Protein AF-A0A1E3BFM2-F1 (afdb_monomer)

Foldseek 3Di:
DDPDLQVVQQVVQVVVLVVVCVVPVVVVVVLVVLVVVLVVVVVVVVVVPPDDDDPDPDPSPNPPPVVVSRADEAEEEDADPVVVVVVQVVLVSSQWHWDDKADCVVVVAQWIWTWTHHDDDDHHYIYIYIYGDDD

Structure (mmCIF, N/CA/C/O backbone):
data_AF-A0A1E3BFM2-F1
#
_entry.id   AF-A0A1E3BFM2-F1
#
loop_
_atom_site.group_PDB
_atom_site.id
_atom_site.type_symbol
_atom_site.label_atom_id
_atom_site.label_alt_id
_atom_site.label_comp_id
_atom_site.label_asym_id
_atom_site.label_entity_id
_atom_site.label_seq_id
_atom_site.pdbx_PDB_ins_code
_atom_site.Cartn_x
_atom_site.Cartn_y
_atom_site.Cartn_z
_atom_site.occupancy
_atom_site.B_iso_or_equiv
_atom_site.auth_seq_id
_atom_site.auth_comp_id
_atom_site.auth_asym_id
_atom_site.auth_atom_id
_atom_site.pdbx_PDB_model_num
ATOM 1 N N . MET A 1 1 ? -12.643 11.890 -20.079 1.00 45.97 1 MET A N 1
ATOM 2 C CA . MET A 1 1 ? -11.552 11.208 -19.344 1.00 45.97 1 MET A CA 1
ATOM 3 C C . 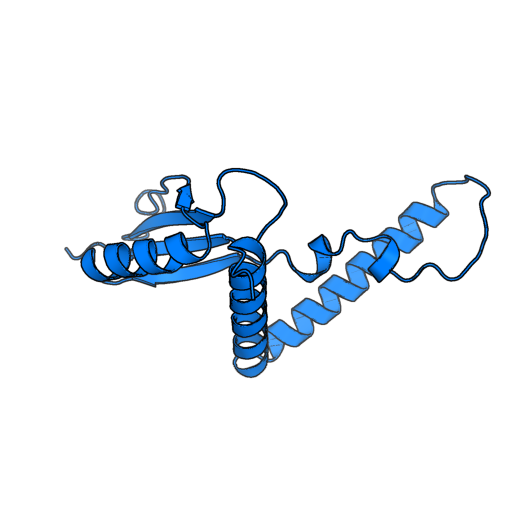MET A 1 1 ? -12.134 9.988 -18.653 1.00 45.97 1 MET A C 1
ATOM 5 O O . MET A 1 1 ? -12.947 10.155 -17.757 1.00 45.97 1 MET A O 1
ATOM 9 N N . SER A 1 2 ? -11.787 8.778 -19.093 1.00 56.34 2 SER A N 1
ATOM 10 C CA . SER A 1 2 ? -12.213 7.559 -18.394 1.00 56.34 2 SER A CA 1
ATOM 11 C C . SER A 1 2 ? -11.375 7.400 -17.122 1.00 56.34 2 SER A C 1
ATOM 13 O O . SER A 1 2 ? -10.154 7.254 -17.200 1.00 56.34 2 SER A O 1
ATOM 15 N N . PHE A 1 3 ? -12.007 7.492 -15.951 1.00 69.00 3 PHE A N 1
ATOM 16 C CA . PHE A 1 3 ? -11.367 7.210 -14.665 1.00 69.00 3 PHE A CA 1
ATOM 17 C C . PHE A 1 3 ? -11.222 5.692 -14.503 1.00 69.00 3 PHE A C 1
ATOM 19 O O . PHE A 1 3 ? -12.045 5.037 -13.870 1.00 69.00 3 PHE A O 1
ATOM 26 N N . ASN A 1 4 ? -10.175 5.120 -15.100 1.00 88.38 4 ASN A N 1
ATOM 27 C CA . ASN A 1 4 ? -9.819 3.727 -14.852 1.00 88.38 4 ASN 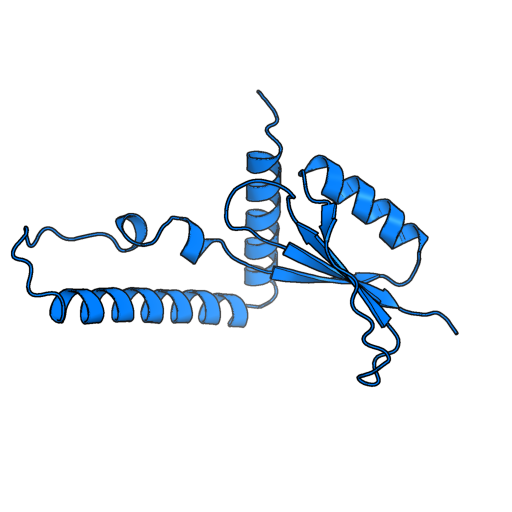A CA 1
ATOM 28 C C . ASN A 1 4 ? -9.231 3.589 -13.435 1.00 88.38 4 ASN A C 1
ATOM 30 O O . ASN A 1 4 ? -8.311 4.328 -13.065 1.00 88.38 4 ASN A O 1
ATOM 34 N N . GLN A 1 5 ? -9.737 2.621 -12.664 1.00 89.56 5 GLN A N 1
ATOM 35 C CA . GLN A 1 5 ? -9.268 2.316 -11.311 1.00 89.56 5 GLN A CA 1
ATOM 36 C C . GLN A 1 5 ? -7.761 2.055 -11.285 1.00 89.56 5 GLN A C 1
ATOM 38 O O . GLN A 1 5 ? -7.078 2.556 -10.397 1.00 89.56 5 GLN A O 1
ATOM 43 N N . ASP A 1 6 ? -7.218 1.363 -12.290 1.00 84.31 6 ASP A N 1
ATOM 44 C CA . ASP A 1 6 ? -5.783 1.065 -12.372 1.00 84.31 6 ASP A CA 1
ATOM 45 C C . ASP A 1 6 ? -4.927 2.326 -12.489 1.00 84.31 6 ASP A C 1
ATOM 47 O O . ASP A 1 6 ? -3.912 2.461 -11.805 1.00 84.31 6 ASP A O 1
ATOM 51 N N . THR A 1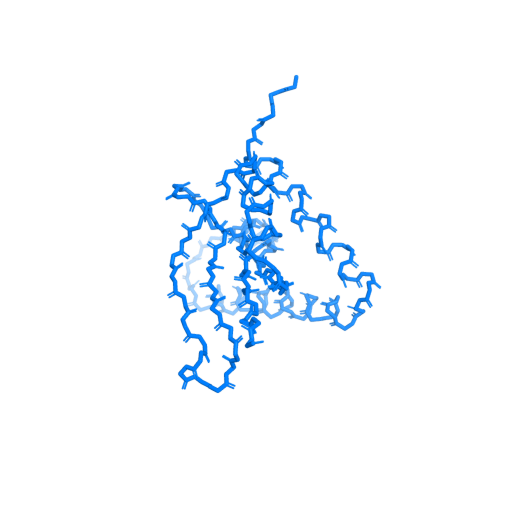 7 ? -5.353 3.276 -13.323 1.00 85.00 7 THR A N 1
ATOM 52 C CA . THR A 1 7 ? -4.649 4.547 -13.516 1.00 85.00 7 THR A CA 1
ATOM 53 C C . THR A 1 7 ? -4.724 5.413 -12.264 1.00 85.00 7 THR A C 1
ATOM 55 O O . THR A 1 7 ? -3.721 6.009 -11.872 1.00 85.00 7 THR A O 1
ATOM 58 N N . LEU A 1 8 ? -5.893 5.475 -11.616 1.00 88.88 8 LEU A N 1
ATOM 59 C CA . LEU A 1 8 ? -6.066 6.230 -10.374 1.00 88.88 8 LEU A CA 1
ATOM 60 C C . LEU A 1 8 ? -5.163 5.679 -9.271 1.00 88.88 8 LEU A C 1
ATOM 62 O O . LEU A 1 8 ? -4.429 6.427 -8.627 1.00 88.88 8 LEU A O 1
ATOM 66 N N . ARG A 1 9 ? -5.174 4.358 -9.113 1.00 87.56 9 ARG A N 1
ATOM 67 C CA . ARG A 1 9 ? -4.320 3.653 -8.174 1.00 87.56 9 ARG A CA 1
ATOM 68 C C . ARG A 1 9 ? -2.852 3.977 -8.452 1.00 87.56 9 ARG A C 1
ATOM 70 O O . ARG A 1 9 ? -2.137 4.365 -7.529 1.00 87.56 9 ARG A O 1
ATOM 77 N N . ALA A 1 10 ? -2.403 3.850 -9.710 1.00 83.06 10 ALA A N 1
ATOM 78 C CA . ALA A 1 10 ? -1.006 4.075 -10.107 1.00 83.06 10 ALA A CA 1
ATOM 79 C C . ALA A 1 10 ? -0.536 5.483 -9.729 1.00 83.06 10 ALA A C 1
ATOM 81 O O . ALA A 1 10 ? 0.532 5.645 -9.142 1.00 83.06 10 ALA A O 1
ATOM 82 N N . ARG A 1 11 ? -1.377 6.490 -9.989 1.00 86.38 11 ARG A N 1
ATOM 83 C CA . ARG A 1 11 ? -1.120 7.884 -9.607 1.00 86.38 11 ARG A CA 1
ATOM 84 C C . ARG A 1 11 ? -1.041 8.071 -8.097 1.00 86.38 11 ARG A C 1
ATOM 86 O O . ARG A 1 11 ? -0.102 8.701 -7.625 1.00 86.38 11 ARG A O 1
ATOM 93 N N . PHE A 1 12 ? -1.987 7.506 -7.347 1.00 87.44 12 PHE A N 1
ATOM 94 C CA . PHE A 1 12 ? -1.992 7.574 -5.883 1.00 87.44 12 PHE A CA 1
ATOM 95 C C . PHE A 1 12 ? -0.695 7.017 -5.289 1.00 87.44 12 PHE A C 1
ATOM 97 O O . PHE A 1 12 ? -0.065 7.619 -4.426 1.00 87.44 12 PHE A O 1
ATOM 104 N N . CYS A 1 13 ? -0.256 5.884 -5.812 1.00 84.38 13 CYS A N 1
ATOM 105 C CA . CYS A 1 13 ? 0.958 5.225 -5.378 1.00 84.38 13 CYS A CA 1
ATOM 106 C C . CYS A 1 13 ? 2.247 5.961 -5.732 1.00 84.38 13 CYS A C 1
ATOM 108 O O . CYS A 1 13 ? 3.172 6.011 -4.923 1.00 84.38 13 CYS A O 1
ATOM 110 N N . HIS A 1 14 ? 2.303 6.533 -6.933 1.00 83.56 14 HIS A N 1
ATOM 111 C CA . HIS A 1 14 ? 3.399 7.401 -7.330 1.00 83.56 14 HIS A CA 1
ATOM 112 C C . HIS A 1 14 ? 3.489 8.608 -6.389 1.00 83.56 14 HIS A C 1
ATOM 114 O O . HIS A 1 14 ? 4.552 8.875 -5.838 1.00 83.56 14 HIS A O 1
ATOM 120 N N . ALA A 1 15 ? 2.362 9.281 -6.135 1.00 88.56 15 ALA A N 1
ATOM 121 C CA . ALA A 1 15 ? 2.303 10.427 -5.232 1.00 88.56 15 ALA A CA 1
ATOM 122 C C . ALA A 1 15 ? 2.756 10.071 -3.806 1.00 88.56 15 ALA A C 1
ATOM 124 O O . ALA A 1 15 ? 3.566 10.793 -3.232 1.00 88.56 15 ALA A O 1
ATOM 125 N N . LEU A 1 16 ? 2.309 8.930 -3.264 1.00 87.81 16 LEU A N 1
ATOM 126 C CA . LEU A 1 16 ? 2.769 8.447 -1.959 1.00 87.81 16 LEU A CA 1
ATOM 127 C C . LEU A 1 16 ? 4.277 8.199 -1.922 1.00 87.81 16 LEU A C 1
ATOM 129 O O . LEU A 1 16 ? 4.923 8.530 -0.933 1.00 87.81 16 LEU A O 1
ATOM 133 N N . SER A 1 17 ? 4.846 7.612 -2.977 1.00 84.19 17 SER A N 1
ATOM 134 C CA . SER A 1 17 ? 6.287 7.372 -3.007 1.00 84.19 17 SER A CA 1
ATOM 135 C C . SER A 1 17 ? 7.092 8.662 -3.092 1.00 84.19 17 SER A C 1
ATOM 137 O O . SER A 1 17 ? 8.138 8.741 -2.457 1.00 84.19 17 SER A O 1
ATOM 139 N N . GLU A 1 18 ? 6.654 9.636 -3.886 1.00 86.81 18 GLU A N 1
ATOM 140 C CA . GLU A 1 18 ? 7.353 10.921 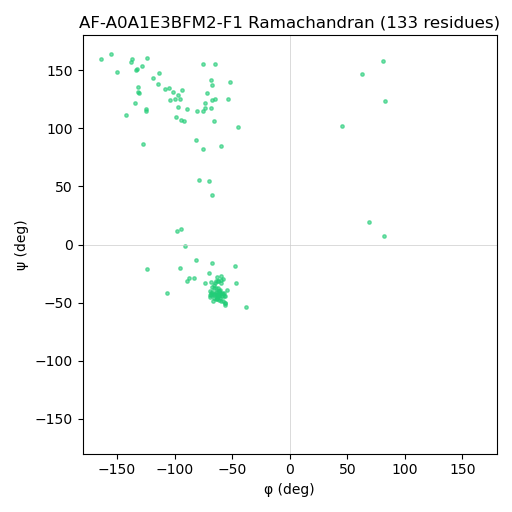-4.007 1.00 86.81 18 GLU A CA 1
ATOM 141 C C . GLU A 1 18 ? 7.295 11.705 -2.696 1.00 86.81 18 GLU A C 1
ATOM 143 O O . GLU A 1 18 ? 8.312 12.219 -2.227 1.00 86.81 18 GLU A O 1
ATOM 148 N N . MET A 1 19 ? 6.125 11.711 -2.051 1.00 91.50 19 MET A N 1
ATOM 149 C CA . MET A 1 19 ? 5.955 12.259 -0.708 1.00 91.50 19 MET A CA 1
ATOM 150 C C . MET A 1 19 ? 6.915 11.578 0.277 1.00 91.50 19 MET A C 1
ATOM 152 O O . MET A 1 19 ? 7.716 12.248 0.921 1.00 91.50 19 MET A O 1
ATOM 156 N N . TYR A 1 20 ? 6.925 10.242 0.319 1.00 88.50 20 TYR A N 1
ATOM 157 C CA . TYR A 1 20 ? 7.772 9.493 1.248 1.00 88.50 20 TYR A CA 1
ATOM 158 C C . TYR A 1 20 ? 9.273 9.655 0.967 1.00 88.50 20 TYR A C 1
ATOM 160 O O . TYR A 1 20 ? 10.072 9.715 1.896 1.00 88.50 20 TYR A O 1
ATOM 168 N N . LYS A 1 21 ? 9.677 9.781 -0.304 1.00 86.31 21 LYS A N 1
ATOM 169 C CA . LYS A 1 21 ? 11.063 10.092 -0.693 1.00 86.31 21 LYS A CA 1
ATOM 170 C C . LYS A 1 21 ? 11.495 11.473 -0.214 1.00 86.31 21 LYS A C 1
ATOM 172 O O . LYS A 1 21 ? 12.641 11.632 0.200 1.00 86.31 21 LYS A O 1
ATOM 177 N N . THR A 1 22 ? 10.583 12.440 -0.255 1.00 90.69 22 THR A N 1
ATOM 178 C CA . THR A 1 22 ? 10.825 13.798 0.241 1.00 90.69 22 THR A CA 1
ATOM 179 C C . THR A 1 22 ? 10.949 13.814 1.765 1.00 90.69 22 THR A C 1
ATOM 181 O O . THR A 1 22 ? 11.858 14.440 2.301 1.00 90.69 22 THR A O 1
ATOM 184 N N . GLU A 1 23 ? 10.077 13.087 2.467 1.00 94.12 23 GLU A N 1
ATOM 185 C CA . GLU A 1 23 ? 10.075 13.017 3.934 1.00 94.12 23 GLU A CA 1
ATOM 186 C C . GLU A 1 23 ? 11.232 12.178 4.497 1.00 94.12 23 GLU A C 1
ATOM 188 O O . GLU A 1 23 ? 11.761 12.480 5.566 1.00 94.12 23 GLU A O 1
ATOM 193 N N . VAL A 1 24 ? 11.648 11.127 3.783 1.00 93.81 24 VAL A N 1
ATOM 194 C CA . VAL A 1 24 ? 12.673 10.174 4.225 1.00 93.81 24 VAL A CA 1
ATOM 195 C C . VAL A 1 24 ? 13.759 10.036 3.148 1.00 93.81 24 VAL A C 1
ATOM 197 O O . VAL A 1 24 ? 13.726 9.106 2.340 1.00 93.81 24 VAL A O 1
ATOM 200 N N . PRO A 1 25 ? 14.796 10.896 3.137 1.00 90.50 25 PRO A N 1
ATOM 201 C CA . PRO A 1 25 ? 15.826 10.881 2.090 1.00 90.50 25 PRO A CA 1
ATOM 202 C C . PRO A 1 25 ? 16.574 9.544 1.945 1.00 90.50 25 PRO A C 1
ATOM 204 O O . PRO A 1 25 ? 16.994 9.171 0.849 1.00 90.50 25 PRO A O 1
ATOM 207 N N . LEU A 1 26 ? 16.715 8.785 3.040 1.00 92.00 26 LEU A N 1
ATOM 208 C CA . LEU A 1 26 ? 17.316 7.445 3.018 1.00 92.00 26 LEU A CA 1
ATOM 209 C C . LEU A 1 26 ? 16.507 6.445 2.188 1.00 92.00 26 LEU A C 1
ATOM 211 O O . LEU A 1 26 ? 17.093 5.562 1.567 1.00 92.00 26 LEU A O 1
ATOM 215 N N . TYR A 1 27 ? 15.184 6.597 2.126 1.00 86.94 27 TYR A N 1
ATOM 216 C CA . TYR A 1 27 ? 14.357 5.786 1.241 1.00 86.94 27 TYR A CA 1
ATOM 217 C C . TYR A 1 27 ? 14.672 6.079 -0.231 1.00 86.94 27 TYR A C 1
ATOM 219 O O . TYR A 1 27 ? 14.747 5.150 -1.027 1.00 86.94 27 TYR A O 1
ATOM 227 N N . GLY A 1 28 ? 14.943 7.341 -0.586 1.00 85.19 28 GLY A N 1
ATOM 228 C CA . GLY A 1 28 ? 15.419 7.699 -1.924 1.00 85.19 28 GLY A CA 1
ATOM 229 C C . GLY A 1 28 ? 16.697 6.949 -2.297 1.00 85.19 28 GLY A C 1
ATOM 230 O O . GLY A 1 28 ? 16.721 6.263 -3.313 1.00 85.19 28 GLY A O 1
ATOM 231 N N . LYS A 1 29 ? 17.703 6.983 -1.413 1.00 88.62 29 LYS A N 1
ATOM 232 C CA . LYS A 1 29 ? 18.964 6.247 -1.610 1.00 88.62 29 LYS A CA 1
ATOM 233 C C . LYS A 1 29 ? 18.761 4.735 -1.716 1.00 88.62 29 LYS A C 1
ATOM 235 O O . LYS A 1 29 ? 19.426 4.085 -2.513 1.00 88.62 29 LYS A O 1
ATOM 240 N N . LEU A 1 30 ? 17.849 4.170 -0.921 1.00 87.94 30 LEU A N 1
ATOM 241 C CA . LEU A 1 30 ? 17.508 2.749 -0.992 1.00 87.94 30 LEU A CA 1
ATOM 242 C C . LEU A 1 30 ? 16.909 2.388 -2.356 1.00 87.94 30 LEU A C 1
ATOM 244 O O . LEU A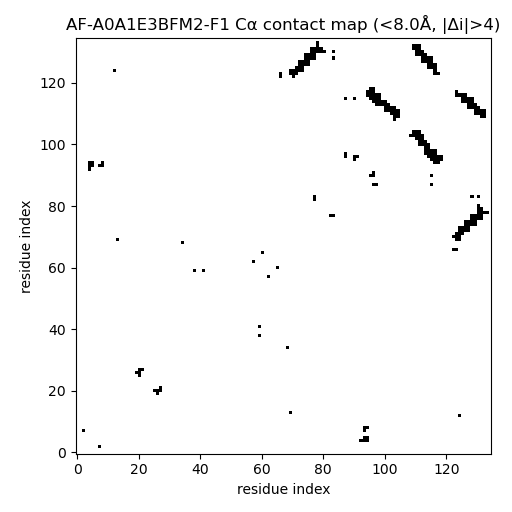 1 30 ? 17.275 1.366 -2.926 1.00 87.94 30 LEU A O 1
ATOM 248 N N . VAL A 1 31 ? 16.003 3.218 -2.880 1.00 83.38 31 VAL A N 1
ATOM 249 C CA . VAL A 1 31 ? 15.409 3.011 -4.209 1.00 83.38 31 VAL A CA 1
ATOM 250 C C . VAL A 1 31 ? 16.486 3.039 -5.294 1.00 83.38 31 VAL A C 1
ATOM 252 O O . VAL A 1 31 ? 16.476 2.174 -6.168 1.00 83.38 31 VAL A O 1
ATOM 255 N N . ASP A 1 32 ? 17.427 3.979 -5.212 1.00 85.69 32 ASP A N 1
ATOM 256 C CA . ASP A 1 32 ? 18.530 4.089 -6.170 1.00 85.69 32 ASP A CA 1
ATOM 257 C C . ASP A 1 32 ? 19.459 2.858 -6.097 1.00 85.69 32 ASP A C 1
ATOM 259 O O . ASP A 1 32 ? 19.793 2.268 -7.123 1.00 85.69 32 ASP A O 1
ATOM 263 N N . LEU A 1 33 ? 19.784 2.382 -4.889 1.00 88.94 33 LEU A N 1
ATOM 264 C CA . LEU A 1 33 ? 20.600 1.178 -4.688 1.00 88.94 33 LEU A CA 1
ATOM 265 C C . LEU A 1 33 ? 19.928 -0.090 -5.240 1.00 88.94 33 LEU A C 1
ATOM 267 O O . LEU A 1 33 ? 20.583 -0.917 -5.874 1.00 88.94 33 LEU A O 1
ATOM 271 N N . VAL A 1 34 ? 18.623 -0.262 -5.005 1.00 85.50 34 VAL A N 1
ATOM 272 C CA . VAL A 1 34 ? 17.862 -1.402 -5.547 1.00 85.50 34 VAL A CA 1
ATOM 273 C C . VAL A 1 34 ? 17.882 -1.374 -7.075 1.00 85.50 34 VAL A C 1
ATOM 275 O O . VAL A 1 34 ? 18.069 -2.413 -7.703 1.00 85.50 34 VAL A O 1
ATOM 278 N N . TYR A 1 35 ? 17.764 -0.188 -7.675 1.00 82.00 35 TYR A N 1
ATOM 279 C CA . TYR A 1 35 ? 17.853 -0.027 -9.123 1.00 82.00 35 TYR A CA 1
ATOM 280 C C . TYR A 1 35 ? 19.225 -0.444 -9.676 1.00 82.00 35 TYR A C 1
ATOM 282 O O . TYR A 1 35 ? 19.300 -1.170 -10.669 1.00 82.00 35 TYR A O 1
ATOM 290 N N . GLU A 1 36 ? 20.315 -0.037 -9.025 1.00 85.25 36 GLU A N 1
ATOM 291 C CA . GLU A 1 36 ? 21.671 -0.441 -9.413 1.00 85.25 36 GLU A CA 1
ATOM 292 C C . GLU A 1 36 ? 21.886 -1.958 -9.292 1.00 85.25 36 GLU A C 1
ATOM 294 O O . GLU A 1 36 ? 22.482 -2.582 -10.180 1.00 85.25 36 GLU A O 1
ATOM 299 N N . ALA A 1 37 ? 21.367 -2.568 -8.223 1.00 86.44 37 ALA A N 1
ATOM 300 C CA . ALA A 1 37 ? 21.431 -4.009 -8.009 1.00 86.44 37 ALA A CA 1
ATOM 301 C C . ALA A 1 37 ? 20.658 -4.781 -9.092 1.00 86.44 37 ALA A C 1
ATOM 303 O O . ALA A 1 37 ? 21.208 -5.712 -9.688 1.00 86.44 37 ALA A O 1
ATOM 304 N N . ASP A 1 38 ? 19.433 -4.354 -9.411 1.00 80.81 38 ASP A N 1
ATOM 305 C CA . ASP A 1 38 ? 18.608 -4.943 -10.473 1.00 80.81 38 ASP A CA 1
ATOM 306 C C . ASP A 1 38 ? 19.303 -4.835 -11.842 1.00 80.81 38 ASP A C 1
ATOM 308 O O . ASP A 1 38 ? 19.399 -5.816 -12.588 1.00 80.81 38 ASP A O 1
ATOM 312 N N . ALA A 1 39 ? 19.856 -3.661 -12.165 1.00 81.81 39 ALA A N 1
ATOM 313 C CA . ALA A 1 39 ? 20.584 -3.438 -13.413 1.00 81.81 39 ALA A CA 1
ATOM 314 C C . ALA A 1 39 ? 21.831 -4.332 -13.524 1.00 81.81 39 ALA A C 1
ATOM 316 O O . ALA A 1 39 ? 22.147 -4.837 -14.606 1.00 81.81 39 ALA A O 1
ATOM 317 N N . THR A 1 40 ? 22.533 -4.552 -12.413 1.00 84.50 40 THR A N 1
ATOM 318 C CA . THR A 1 40 ? 23.709 -5.429 -12.357 1.00 84.50 40 THR A CA 1
ATOM 319 C C . THR A 1 40 ? 23.315 -6.894 -12.530 1.00 84.50 40 THR A C 1
ATOM 321 O O . THR A 1 40 ? 23.914 -7.594 -13.347 1.00 84.50 40 THR A O 1
ATOM 324 N N . ALA A 1 41 ? 22.264 -7.346 -11.841 1.00 82.69 41 ALA A N 1
ATOM 325 C CA . ALA A 1 41 ? 21.764 -8.714 -11.947 1.00 82.69 41 ALA A CA 1
ATOM 326 C C . ALA A 1 41 ? 21.374 -9.076 -13.391 1.00 82.69 41 ALA A C 1
ATOM 328 O O . ALA A 1 41 ? 21.754 -10.137 -13.888 1.00 82.69 41 ALA A O 1
ATOM 329 N N . LEU A 1 42 ? 20.704 -8.167 -14.109 1.00 79.62 42 LEU A N 1
ATOM 330 C CA . LEU A 1 42 ? 20.345 -8.370 -15.519 1.00 79.62 42 LEU A CA 1
ATOM 331 C C . LEU A 1 42 ? 21.563 -8.474 -16.435 1.00 79.62 42 LEU A C 1
ATOM 333 O O . LEU A 1 42 ? 21.566 -9.292 -17.357 1.00 79.62 42 LEU A O 1
ATOM 337 N N . LYS A 1 43 ? 22.590 -7.646 -16.208 1.00 80.44 43 LYS A N 1
ATOM 338 C CA . LYS A 1 43 ? 23.840 -7.697 -16.980 1.00 80.44 43 LYS A CA 1
ATOM 339 C C . LYS A 1 43 ? 24.541 -9.041 -16.778 1.00 80.44 43 LYS A C 1
ATOM 341 O O . LYS A 1 43 ? 24.916 -9.677 -17.760 1.00 80.44 43 LYS A O 1
ATOM 346 N N . THR A 1 44 ? 24.649 -9.507 -15.533 1.00 80.31 44 THR A N 1
ATOM 347 C CA . THR A 1 44 ? 25.279 -10.795 -15.203 1.00 80.31 44 THR A CA 1
ATOM 348 C C . THR A 1 44 ? 24.493 -11.983 -15.757 1.00 80.31 44 THR A C 1
ATOM 350 O O . THR A 1 44 ? 25.085 -12.887 -16.345 1.00 80.31 44 THR A O 1
ATOM 353 N N . GLN A 1 45 ? 23.161 -11.975 -15.643 1.00 75.50 45 GLN A N 1
ATOM 354 C CA . GLN A 1 45 ? 22.314 -13.032 -16.203 1.00 75.50 45 GLN A CA 1
ATOM 355 C C . GLN A 1 45 ? 22.477 -13.135 -17.727 1.00 75.50 45 GLN A C 1
ATOM 357 O O 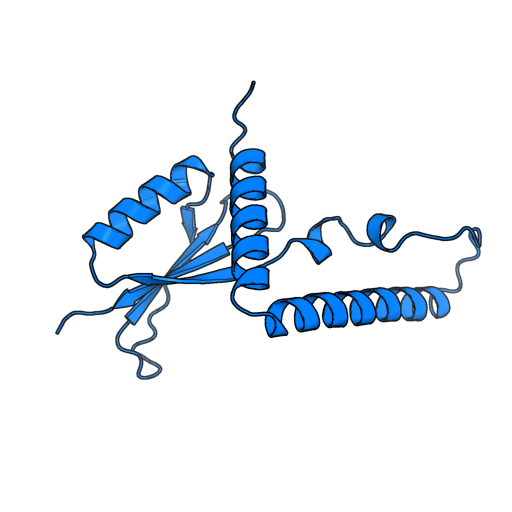. GLN A 1 45 ? 22.617 -14.235 -18.258 1.00 75.50 45 GLN A O 1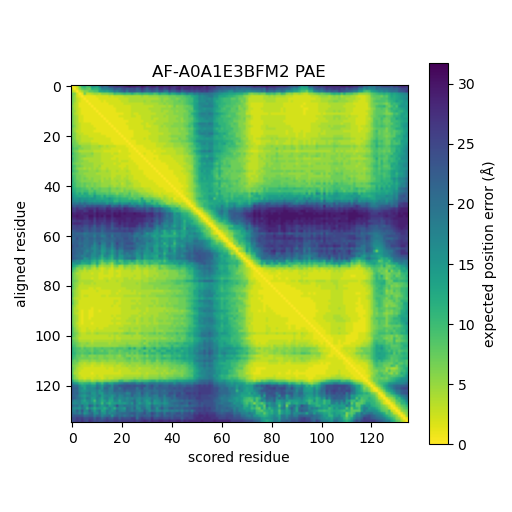
ATOM 362 N N . LYS A 1 46 ? 22.531 -12.000 -18.435 1.00 68.56 46 LYS A N 1
ATOM 363 C CA . LYS A 1 46 ? 22.753 -11.975 -19.890 1.00 68.56 46 LYS A CA 1
ATOM 364 C C . LYS A 1 46 ? 24.148 -12.446 -20.293 1.00 68.56 46 LYS A C 1
ATOM 366 O O . LYS A 1 46 ? 24.268 -13.132 -21.297 1.00 68.56 46 LYS A O 1
ATOM 371 N N . ALA A 1 47 ? 25.183 -12.137 -19.511 1.00 67.94 47 ALA A N 1
ATOM 372 C CA . ALA A 1 47 ? 26.531 -12.654 -19.757 1.00 67.94 47 ALA A CA 1
ATOM 373 C C . ALA A 1 47 ? 26.610 -14.190 -19.627 1.00 67.94 47 ALA A C 1
ATOM 375 O O . ALA A 1 47 ? 27.432 -14.825 -20.287 1.00 67.94 47 ALA A O 1
ATOM 376 N N . HIS A 1 48 ? 25.740 -14.793 -18.808 1.00 61.09 48 HIS A N 1
ATOM 377 C CA . HIS A 1 48 ? 25.622 -16.246 -18.660 1.00 61.09 48 HIS A CA 1
ATOM 378 C C . HIS A 1 48 ? 24.751 -16.914 -19.739 1.00 61.09 48 HIS A C 1
ATOM 380 O O . HIS A 1 48 ? 25.001 -18.068 -20.093 1.00 61.09 48 HIS A O 1
ATOM 386 N N . CYS A 1 49 ? 23.759 -16.212 -20.293 1.00 59.19 49 CYS A N 1
ATOM 387 C CA . CYS A 1 49 ? 22.950 -16.685 -21.416 1.00 59.19 49 CYS A CA 1
ATOM 388 C C . CYS A 1 49 ? 23.694 -16.448 -22.745 1.00 59.19 49 CYS A C 1
ATOM 390 O O . CYS A 1 49 ? 23.547 -15.404 -23.373 1.00 59.19 49 CYS A O 1
ATOM 392 N N . LYS A 1 50 ? 24.495 -17.430 -23.182 1.00 49.66 50 LYS A N 1
ATOM 393 C CA . LYS A 1 50 ? 25.222 -17.469 -24.471 1.00 49.66 50 LYS A CA 1
ATOM 394 C C . LYS A 1 50 ? 24.312 -17.580 -25.719 1.00 49.66 50 LYS A C 1
ATOM 396 O O . LYS A 1 50 ? 24.646 -18.309 -26.647 1.00 49.66 50 LYS A O 1
ATOM 401 N N . ASP A 1 51 ? 23.202 -16.851 -25.783 1.00 48.91 51 ASP A N 1
ATOM 402 C CA . ASP A 1 51 ? 22.402 -16.767 -27.008 1.00 48.91 51 ASP A CA 1
ATOM 403 C C . ASP A 1 51 ? 22.730 -15.473 -27.761 1.00 48.91 51 ASP A C 1
ATOM 405 O O . ASP A 1 51 ? 22.451 -14.354 -27.331 1.00 48.91 51 ASP A O 1
ATOM 409 N N . ASN A 1 52 ? 23.403 -15.671 -28.894 1.00 50.03 52 ASN A N 1
ATOM 410 C CA . ASN A 1 52 ? 23.880 -14.673 -29.841 1.00 50.03 52 ASN A CA 1
ATOM 411 C C . ASN A 1 52 ? 22.732 -13.837 -30.434 1.00 50.03 52 ASN A C 1
ATOM 413 O O . ASN A 1 52 ? 22.267 -14.130 -31.536 1.00 50.03 52 ASN A O 1
ATOM 417 N N . TYR A 1 53 ? 22.293 -12.768 -29.766 1.00 44.22 53 TYR A N 1
ATOM 418 C CA . TYR A 1 53 ? 21.471 -11.759 -30.435 1.00 44.22 53 TYR A CA 1
ATOM 419 C C . TYR A 1 53 ? 21.788 -10.330 -29.982 1.00 44.22 53 TYR A C 1
ATOM 421 O O . TYR A 1 53 ? 21.522 -9.932 -28.854 1.00 44.22 53 TYR A O 1
ATOM 429 N N . ASN A 1 54 ? 22.358 -9.586 -30.932 1.00 46.03 54 ASN A N 1
ATOM 430 C CA . ASN A 1 54 ? 22.452 -8.134 -31.056 1.00 46.03 54 ASN A CA 1
ATOM 431 C C . ASN A 1 54 ? 22.854 -7.337 -29.797 1.00 46.03 54 ASN A C 1
ATOM 433 O O . ASN A 1 54 ? 22.036 -7.001 -28.942 1.00 46.03 54 ASN A O 1
ATOM 437 N N . HIS A 1 55 ? 24.126 -6.933 -29.762 1.00 44.53 55 HIS A N 1
ATOM 438 C CA . HIS A 1 55 ? 24.729 -6.006 -28.802 1.00 44.53 55 HIS A CA 1
ATOM 439 C C . HIS A 1 55 ? 24.229 -4.557 -29.019 1.00 44.53 55 HIS A C 1
ATOM 441 O O . HIS A 1 55 ? 25.011 -3.629 -29.213 1.00 44.53 55 HIS A O 1
ATOM 447 N N . ASN A 1 56 ? 22.914 -4.348 -29.013 1.00 46.38 56 ASN A N 1
ATOM 448 C CA . ASN A 1 56 ? 22.327 -3.016 -28.942 1.00 46.38 56 ASN A CA 1
ATOM 449 C C . ASN A 1 56 ? 22.050 -2.701 -27.478 1.00 46.38 56 ASN A C 1
ATOM 451 O O . ASN A 1 56 ? 21.528 -3.540 -26.758 1.00 46.38 56 ASN A O 1
ATOM 455 N N . HIS A 1 57 ? 22.437 -1.506 -27.040 1.00 46.66 57 HIS A N 1
ATOM 456 C CA . HIS A 1 57 ? 22.221 -0.965 -25.701 1.00 46.66 57 HIS A CA 1
ATOM 457 C C . HIS A 1 57 ? 20.780 -1.222 -25.230 1.00 46.66 57 HIS A C 1
ATOM 459 O O . HIS A 1 57 ? 19.848 -0.558 -25.677 1.00 46.66 57 HIS A O 1
ATOM 465 N N . ILE A 1 58 ? 20.584 -2.228 -24.375 1.00 49.56 58 ILE A N 1
ATOM 466 C CA . ILE A 1 58 ? 19.255 -2.576 -23.884 1.00 49.56 58 ILE A CA 1
ATOM 467 C C . ILE A 1 58 ? 19.037 -1.811 -22.582 1.00 49.56 58 ILE A C 1
ATOM 469 O O . ILE A 1 58 ? 19.632 -2.146 -21.556 1.00 49.56 58 ILE A O 1
ATOM 473 N N . ASP A 1 59 ? 18.206 -0.776 -22.657 1.00 50.69 59 ASP A N 1
ATOM 474 C CA . ASP A 1 59 ? 17.765 0.026 -21.520 1.00 50.69 59 ASP A CA 1
ATOM 475 C C . ASP A 1 59 ? 17.171 -0.898 -20.435 1.00 50.69 59 ASP A C 1
ATOM 477 O O . ASP A 1 59 ? 16.275 -1.692 -20.754 1.00 50.69 59 ASP A O 1
ATOM 481 N N . PRO A 1 60 ? 17.645 -0.860 -19.174 1.00 46.69 60 PRO A N 1
ATOM 482 C CA . PRO A 1 60 ? 17.023 -1.565 -18.054 1.00 46.69 60 PRO A CA 1
ATOM 483 C C . PRO A 1 60 ? 15.500 -1.374 -17.984 1.00 46.69 60 PRO A C 1
ATOM 485 O O . PRO A 1 60 ? 14.796 -2.332 -17.656 1.00 46.69 60 PRO A O 1
ATOM 488 N N . ASP A 1 61 ? 14.989 -0.203 -18.389 1.00 47.88 61 ASP A N 1
ATOM 489 C CA . ASP A 1 61 ? 13.553 0.110 -18.457 1.00 47.88 61 ASP A CA 1
ATOM 490 C C . ASP A 1 61 ? 12.786 -0.682 -19.534 1.00 47.88 61 ASP A C 1
ATOM 492 O O . ASP A 1 61 ? 11.557 -0.758 -19.491 1.00 47.88 61 ASP A O 1
ATOM 496 N N . SER A 1 62 ? 13.489 -1.298 -20.491 1.00 46.91 62 SER A N 1
ATOM 497 C CA . SER A 1 62 ? 12.898 -2.096 -21.576 1.00 46.91 62 SER A CA 1
ATOM 498 C C . SER A 1 62 ? 12.839 -3.603 -21.288 1.00 46.91 62 SER A C 1
ATOM 500 O O . SER A 1 62 ? 12.045 -4.311 -21.907 1.00 46.91 62 SER A O 1
ATOM 502 N N . ILE A 1 63 ? 13.656 -4.108 -20.350 1.00 46.47 63 ILE A N 1
ATOM 503 C CA . ILE A 1 63 ? 13.771 -5.549 -20.031 1.00 46.47 63 ILE A CA 1
ATOM 504 C C . ILE A 1 63 ? 13.114 -5.867 -18.698 1.00 46.47 63 ILE A C 1
ATOM 506 O O . ILE A 1 63 ? 12.448 -6.895 -18.559 1.00 46.47 63 ILE A O 1
ATOM 510 N N . LEU A 1 64 ? 13.319 -5.002 -17.699 1.00 43.16 64 LEU A N 1
ATOM 511 C CA . LEU A 1 64 ? 12.546 -5.102 -16.480 1.00 43.16 64 LEU A CA 1
ATOM 512 C C . LEU A 1 64 ? 11.119 -4.740 -16.861 1.00 43.16 64 LEU A C 1
ATOM 514 O O . LEU A 1 64 ? 10.898 -3.658 -17.407 1.00 43.16 64 LEU A O 1
ATOM 518 N N . PRO A 1 65 ? 10.124 -5.602 -16.589 1.00 46.09 65 PRO A N 1
ATOM 519 C CA . PRO A 1 65 ? 8.755 -5.140 -16.680 1.00 46.09 65 PRO A CA 1
ATOM 520 C C . PRO A 1 65 ? 8.663 -3.861 -15.840 1.00 46.09 65 PRO A C 1
ATOM 522 O O . PRO A 1 65 ? 9.230 -3.809 -14.746 1.00 46.09 65 PRO A O 1
ATOM 525 N N . SER A 1 66 ? 7.924 -2.851 -16.318 1.00 46.41 66 SER A N 1
ATOM 526 C CA . SER A 1 66 ? 7.705 -1.555 -15.635 1.00 46.41 66 SER A CA 1
ATOM 527 C C . SER A 1 66 ? 7.322 -1.713 -14.144 1.00 46.41 66 SER A C 1
ATOM 529 O O . SER A 1 66 ? 7.445 -0.800 -13.338 1.00 46.41 66 SER A O 1
ATOM 531 N N . ARG A 1 67 ? 6.879 -2.926 -13.801 1.00 51.62 67 ARG A N 1
ATOM 532 C CA . ARG A 1 67 ? 6.784 -3.611 -12.510 1.00 51.62 67 ARG A CA 1
ATOM 533 C C . ARG A 1 67 ? 7.924 -3.389 -11.497 1.00 51.62 67 ARG A C 1
ATOM 535 O O . ARG A 1 67 ? 7.604 -3.032 -10.368 1.00 51.62 67 ARG A O 1
ATOM 542 N N . ASN A 1 68 ? 9.205 -3.597 -11.828 1.00 47.94 68 ASN A N 1
ATOM 543 C CA . ASN A 1 68 ? 10.284 -3.591 -10.811 1.00 47.94 68 ASN A CA 1
ATOM 544 C C . ASN A 1 68 ? 10.565 -2.192 -10.238 1.00 47.94 68 ASN A C 1
ATOM 546 O O . ASN A 1 68 ? 10.991 -2.064 -9.097 1.00 47.94 68 ASN A O 1
ATOM 550 N N . ARG A 1 69 ? 10.243 -1.129 -10.987 1.00 47.66 69 ARG A N 1
ATOM 551 C CA . ARG A 1 69 ? 10.361 0.256 -10.499 1.00 47.66 69 ARG A CA 1
ATOM 552 C C . ARG A 1 69 ? 9.179 0.698 -9.627 1.00 47.66 69 ARG A C 1
ATOM 554 O O . ARG A 1 69 ? 9.265 1.740 -8.981 1.00 47.66 69 ARG A O 1
ATOM 561 N N . VAL A 1 70 ? 8.072 -0.058 -9.615 1.00 50.50 70 VAL A N 1
ATOM 562 C CA . VAL A 1 70 ? 6.770 0.402 -9.091 1.00 50.50 70 VAL A CA 1
ATOM 563 C C . VAL A 1 70 ? 6.194 -0.505 -7.999 1.00 50.50 70 VAL A C 1
ATOM 565 O O . VAL A 1 70 ? 5.381 -0.033 -7.213 1.00 50.50 70 VAL A O 1
ATOM 568 N N . GLU A 1 71 ? 6.591 -1.773 -7.873 1.00 57.00 71 GLU A N 1
ATOM 569 C CA . GLU A 1 71 ? 6.121 -2.611 -6.760 1.00 57.00 71 GLU A CA 1
ATOM 570 C C . GLU A 1 71 ? 6.638 -2.093 -5.410 1.00 57.00 71 GLU A C 1
ATOM 572 O O . GLU A 1 71 ? 7.800 -2.236 -5.048 1.00 57.00 71 GLU A O 1
ATOM 577 N N . ARG A 1 72 ? 5.743 -1.485 -4.635 1.00 68.56 72 ARG A N 1
ATOM 578 C CA . ARG A 1 72 ? 5.995 -1.005 -3.274 1.00 68.56 72 ARG A CA 1
ATOM 579 C C . ARG A 1 72 ? 4.853 -1.428 -2.376 1.00 68.56 72 ARG A C 1
ATOM 581 O O . ARG A 1 72 ? 3.732 -1.539 -2.831 1.00 68.56 72 ARG A O 1
ATOM 588 N N . HIS A 1 73 ? 5.078 -1.646 -1.092 1.00 73.31 73 HIS A N 1
ATOM 589 C CA . HIS A 1 73 ? 3.979 -1.943 -0.175 1.00 73.31 73 HIS A CA 1
ATOM 590 C C . HIS A 1 73 ? 3.999 -0.952 0.976 1.00 73.31 73 HIS A C 1
ATOM 592 O O . HIS A 1 73 ? 4.942 -0.934 1.762 1.00 73.31 73 HIS A O 1
ATOM 598 N N . GLY A 1 74 ? 2.958 -0.123 1.059 1.00 80.38 74 GLY A N 1
ATOM 599 C CA . GLY A 1 74 ? 2.772 0.789 2.181 1.00 80.38 74 GLY A CA 1
ATOM 600 C C . GLY A 1 74 ? 2.286 0.040 3.421 1.00 80.38 74 GLY A C 1
ATOM 601 O O . GLY A 1 74 ? 1.656 -1.017 3.328 1.00 80.38 74 GLY A O 1
ATOM 602 N N . ALA A 1 75 ? 2.550 0.597 4.595 1.00 86.94 75 ALA A N 1
ATOM 603 C CA . ALA A 1 75 ? 1.975 0.127 5.846 1.00 86.94 75 ALA A CA 1
ATOM 604 C C . ALA A 1 75 ? 1.431 1.323 6.623 1.00 86.94 75 ALA A C 1
ATOM 606 O O . ALA A 1 75 ? 2.119 2.328 6.771 1.00 86.94 75 ALA A O 1
ATOM 607 N N . ILE A 1 76 ? 0.199 1.205 7.105 1.00 89.69 76 ILE A N 1
ATOM 608 C CA . ILE A 1 76 ? -0.462 2.226 7.918 1.00 89.69 76 ILE A CA 1
ATOM 609 C C . ILE A 1 76 ? -1.093 1.575 9.146 1.00 89.69 76 ILE A C 1
ATOM 611 O O . ILE A 1 76 ? -1.495 0.406 9.120 1.00 89.69 76 ILE A O 1
ATOM 615 N N . ARG A 1 77 ? -1.191 2.342 10.229 1.00 92.44 77 ARG A N 1
ATOM 616 C CA . ARG A 1 77 ? -1.889 1.947 11.453 1.00 92.44 77 ARG A CA 1
ATOM 617 C C . ARG A 1 77 ? -3.088 2.859 11.643 1.00 92.44 77 ARG A C 1
ATOM 619 O O . ARG A 1 77 ? -2.984 4.057 11.408 1.00 92.44 77 ARG A O 1
ATOM 626 N N . LEU A 1 78 ? -4.200 2.269 12.044 1.00 93.06 78 LEU A N 1
ATOM 627 C CA . LEU A 1 78 ? -5.449 2.954 12.343 1.00 93.06 78 LEU A CA 1
ATOM 628 C C . LEU A 1 78 ? -5.786 2.687 13.809 1.00 93.06 78 LEU A C 1
ATOM 630 O O . LEU A 1 78 ? -5.513 1.596 14.323 1.00 93.06 78 LEU A O 1
ATOM 634 N N . GLY A 1 79 ? -6.344 3.688 14.476 1.00 90.50 79 GLY A N 1
ATOM 635 C CA . GLY A 1 79 ? -6.739 3.614 15.876 1.00 90.50 79 GLY A CA 1
ATOM 636 C C . GLY A 1 79 ? -8.154 3.079 16.060 1.00 90.50 79 GLY A C 1
ATOM 637 O O . GLY A 1 79 ? -8.430 2.442 17.070 1.00 90.50 79 GLY A O 1
ATOM 638 N N . THR A 1 80 ? -9.052 3.289 15.088 1.00 91.75 80 THR A N 1
ATOM 639 C CA . THR A 1 80 ? -10.475 2.955 15.260 1.00 91.75 80 THR A CA 1
ATOM 640 C C . THR A 1 80 ? -11.064 2.088 14.138 1.00 91.75 80 THR A C 1
ATOM 642 O O . THR A 1 80 ? -10.653 2.175 12.975 1.00 91.75 80 THR A O 1
ATOM 645 N N . PRO A 1 81 ? -12.122 1.302 14.430 1.00 90.94 81 PRO A N 1
ATOM 646 C CA . PRO A 1 81 ? -12.888 0.603 13.396 1.00 90.94 81 PRO A CA 1
ATOM 647 C C . PRO A 1 81 ? -13.515 1.555 12.367 1.00 90.94 81 PRO A C 1
ATOM 649 O O . PRO A 1 81 ? -13.680 1.193 11.201 1.00 90.94 81 PRO A O 1
ATOM 652 N N . HIS A 1 82 ? -13.857 2.780 12.781 1.00 94.56 82 HIS A N 1
ATOM 653 C CA . HIS A 1 82 ? -14.419 3.790 11.891 1.00 94.56 82 HIS A CA 1
ATOM 654 C C . HIS A 1 82 ? -13.403 4.233 10.829 1.00 94.56 82 HIS A C 1
ATOM 656 O O . HIS A 1 82 ? -13.728 4.256 9.642 1.00 94.56 82 HIS A O 1
ATOM 662 N N . GLU A 1 83 ? -12.158 4.502 11.228 1.00 93.94 83 GLU A N 1
ATOM 663 C CA . GLU A 1 83 ? -11.064 4.812 10.301 1.00 93.94 83 GLU A CA 1
ATOM 664 C C . GLU A 1 83 ? -10.829 3.671 9.306 1.00 93.94 83 GLU A C 1
ATOM 666 O O . GLU A 1 83 ? -10.687 3.917 8.105 1.00 93.94 83 GLU A O 1
ATOM 671 N N . LEU A 1 84 ? -10.869 2.415 9.770 1.00 93.06 84 LEU A N 1
ATOM 672 C CA . LEU A 1 84 ? -10.749 1.246 8.896 1.00 93.06 84 LEU A CA 1
ATOM 673 C C . LEU A 1 84 ? -11.890 1.176 7.871 1.00 93.06 84 LEU A C 1
ATOM 675 O O . LEU A 1 84 ? -11.656 0.938 6.684 1.00 93.06 84 LEU A O 1
ATOM 679 N N . CYS A 1 85 ? -13.129 1.414 8.299 1.00 93.69 85 CYS A N 1
ATOM 680 C CA . CYS A 1 85 ? -14.282 1.466 7.403 1.00 93.69 85 CYS A CA 1
ATOM 681 C C . CYS A 1 85 ? -14.159 2.586 6.361 1.00 93.69 85 CYS A C 1
ATOM 683 O O . CYS A 1 85 ? -14.488 2.376 5.189 1.00 93.69 85 CYS A O 1
ATOM 685 N N . THR A 1 86 ? -13.661 3.753 6.764 1.00 96.44 86 THR A N 1
ATOM 686 C CA . THR A 1 86 ? -13.446 4.901 5.877 1.00 96.44 86 THR A CA 1
ATOM 687 C C . THR A 1 86 ? -12.356 4.612 4.854 1.00 96.44 86 THR A C 1
ATOM 689 O O . THR A 1 86 ? -12.585 4.768 3.651 1.00 96.44 86 THR A O 1
ATOM 692 N N . ILE A 1 87 ? -11.206 4.092 5.286 1.00 94.75 87 ILE A N 1
ATOM 693 C CA . ILE A 1 87 ? -10.106 3.810 4.365 1.00 94.75 87 ILE A CA 1
ATOM 694 C C . ILE A 1 87 ? -10.438 2.665 3.408 1.00 94.75 87 ILE A C 1
ATOM 696 O O . ILE A 1 87 ? -10.065 2.703 2.237 1.00 94.75 87 ILE A O 1
ATOM 700 N N . ARG A 1 88 ? -11.231 1.684 3.858 1.00 94.56 88 ARG A N 1
ATOM 701 C CA . ARG A 1 88 ? -11.768 0.624 2.996 1.00 94.56 88 ARG A CA 1
ATOM 702 C C . ARG A 1 88 ? -12.573 1.203 1.834 1.00 94.56 88 ARG A C 1
ATOM 704 O O . ARG A 1 88 ? -12.449 0.718 0.712 1.00 94.56 88 ARG A O 1
ATOM 711 N N . ARG A 1 89 ? -13.391 2.232 2.084 1.00 96.00 89 ARG A N 1
ATOM 712 C CA . ARG A 1 89 ? -14.171 2.915 1.037 1.00 96.00 89 ARG A CA 1
ATOM 713 C C . ARG A 1 89 ? -13.265 3.693 0.088 1.00 96.00 89 ARG A C 1
ATOM 715 O O . ARG A 1 89 ? -13.450 3.591 -1.119 1.00 96.00 89 ARG A O 1
ATOM 722 N N . MET A 1 90 ? -12.272 4.407 0.617 1.00 95.00 90 MET A N 1
ATOM 723 C CA . MET A 1 90 ? -11.279 5.124 -0.191 1.00 95.00 90 MET A CA 1
ATOM 724 C C . MET A 1 90 ? -10.520 4.172 -1.130 1.00 95.00 90 MET A C 1
ATOM 726 O O . MET A 1 90 ? -10.448 4.412 -2.333 1.00 95.00 90 MET A O 1
ATOM 730 N N . PHE A 1 91 ? -10.017 3.051 -0.609 1.00 93.38 91 PHE A N 1
ATOM 731 C CA . PHE A 1 91 ? -9.302 2.046 -1.399 1.00 93.38 91 PHE A CA 1
ATOM 732 C C . PHE A 1 91 ? -10.180 1.364 -2.455 1.00 93.38 91 PHE A C 1
ATOM 734 O O . PHE A 1 91 ? -9.700 1.079 -3.555 1.00 93.38 91 PHE A O 1
ATOM 741 N N . ALA A 1 92 ? -11.474 1.181 -2.179 1.00 93.44 92 ALA A N 1
ATOM 742 C CA . ALA A 1 92 ? -12.412 0.608 -3.141 1.00 93.44 92 ALA A CA 1
ATOM 743 C C . ALA A 1 92 ? -12.576 1.468 -4.409 1.00 93.44 92 ALA A C 1
ATOM 745 O O . ALA A 1 92 ? -12.753 0.910 -5.492 1.00 93.44 92 ALA A O 1
ATOM 746 N N . VAL A 1 93 ? -12.448 2.801 -4.312 1.00 93.38 93 VAL A N 1
ATOM 747 C CA . VAL A 1 93 ? -12.452 3.700 -5.486 1.00 93.38 93 VAL A CA 1
ATOM 748 C C . VAL A 1 93 ? -11.306 3.355 -6.443 1.00 93.38 93 VAL A C 1
ATOM 750 O O . VAL A 1 93 ? -11.463 3.430 -7.659 1.00 93.38 93 VAL A O 1
ATOM 753 N N . MET A 1 94 ? -10.175 2.895 -5.904 1.00 91.50 94 MET A N 1
ATOM 754 C CA . MET A 1 94 ? -8.986 2.508 -6.665 1.00 91.50 94 MET A CA 1
ATOM 755 C C . MET A 1 94 ? -8.930 1.006 -6.992 1.00 91.50 94 MET A C 1
ATOM 757 O O . MET A 1 94 ? -7.876 0.494 -7.364 1.00 91.50 94 MET A O 1
ATOM 761 N N . GLY A 1 95 ? -10.037 0.273 -6.823 1.00 91.25 95 GLY A N 1
ATOM 762 C CA . GLY A 1 95 ? -10.093 -1.170 -7.079 1.00 91.25 95 GLY A CA 1
ATOM 763 C C . GLY A 1 95 ? -9.279 -2.014 -6.090 1.00 91.25 95 GLY A C 1
ATOM 764 O O . GLY A 1 95 ? -8.931 -3.155 -6.395 1.00 91.25 95 GLY A O 1
ATOM 765 N N . MET A 1 96 ? -8.946 -1.472 -4.913 1.00 90.50 96 MET A N 1
ATOM 766 C CA . MET A 1 96 ? -8.208 -2.175 -3.862 1.00 90.50 96 MET A CA 1
ATOM 767 C C . MET A 1 96 ? -9.173 -2.680 -2.788 1.00 90.50 96 MET A C 1
ATOM 769 O O . MET A 1 96 ? -9.921 -1.912 -2.187 1.00 90.50 96 MET A O 1
ATOM 773 N N . TYR A 1 97 ? -9.128 -3.981 -2.517 1.00 92.12 97 TYR A N 1
ATOM 774 C CA . TYR A 1 97 ? -10.016 -4.664 -1.579 1.00 92.12 97 TYR A CA 1
ATOM 775 C C . TYR A 1 97 ? -9.212 -5.391 -0.508 1.00 92.12 97 TYR A C 1
ATOM 777 O O . TYR A 1 97 ? -8.031 -5.677 -0.699 1.00 92.12 97 TYR A O 1
ATOM 785 N N . THR A 1 98 ? -9.858 -5.708 0.611 1.00 92.25 98 THR A N 1
ATOM 786 C CA . THR A 1 98 ? -9.247 -6.482 1.693 1.00 92.25 98 THR A CA 1
ATOM 787 C C . THR A 1 98 ? -8.929 -7.900 1.223 1.00 92.25 98 THR A C 1
ATOM 789 O O . THR A 1 98 ? -9.797 -8.617 0.716 1.00 92.25 98 THR A O 1
ATOM 792 N N . VAL A 1 99 ? -7.671 -8.303 1.380 1.00 91.12 99 VAL A N 1
ATOM 793 C CA . VAL A 1 99 ? -7.173 -9.643 1.083 1.00 91.12 99 VAL A CA 1
ATOM 794 C C . VAL A 1 99 ? -6.298 -10.114 2.239 1.00 91.12 99 VAL A C 1
ATOM 796 O O . VAL A 1 99 ? -5.289 -9.486 2.562 1.00 91.12 99 VAL A O 1
ATOM 799 N N . GLY A 1 100 ? -6.683 -11.248 2.822 1.00 89.75 100 GLY A N 1
ATOM 800 C CA . GLY A 1 100 ? -6.019 -11.831 3.983 1.00 89.75 100 GLY A CA 1
ATOM 801 C C . GLY A 1 100 ? -6.436 -11.188 5.307 1.00 89.75 100 GLY A C 1
ATOM 802 O O . GLY A 1 100 ? -6.915 -10.058 5.356 1.00 89.75 100 GLY A O 1
ATOM 803 N N . TYR A 1 101 ? -6.236 -11.943 6.379 1.00 93.19 101 TYR A N 1
ATOM 804 C CA . TYR A 1 101 ? -6.384 -11.501 7.757 1.00 93.19 101 TYR A CA 1
ATOM 805 C C . TYR A 1 101 ? -5.132 -11.935 8.510 1.00 93.19 101 TYR A C 1
ATOM 807 O O . TYR A 1 101 ? -4.706 -13.084 8.395 1.00 93.19 101 TYR A O 1
ATOM 815 N N . TYR A 1 102 ? -4.534 -11.001 9.236 1.00 91.38 102 TYR A N 1
ATOM 816 C CA . TYR A 1 102 ? -3.293 -11.207 9.962 1.00 91.38 102 TYR A CA 1
ATOM 817 C C . TYR A 1 102 ? -3.528 -10.840 11.419 1.00 91.38 102 TYR A C 1
ATOM 819 O O . TYR A 1 102 ? -3.817 -9.687 11.731 1.00 91.38 102 TYR A O 1
ATOM 827 N N . ASP A 1 103 ? -3.395 -11.816 12.306 1.00 92.69 103 ASP A N 1
ATOM 828 C CA . ASP A 1 103 ? -3.404 -11.585 13.742 1.00 92.69 103 ASP A CA 1
ATOM 829 C C . ASP A 1 103 ? -1.961 -11.441 14.231 1.00 92.69 103 ASP A C 1
ATOM 831 O O . ASP A 1 103 ? -1.208 -12.414 14.246 1.00 92.69 103 ASP A O 1
ATOM 835 N N . LEU A 1 104 ? -1.553 -10.216 14.576 1.00 89.81 104 LEU A N 1
ATOM 836 C CA . LEU A 1 104 ? -0.206 -9.959 15.082 1.00 89.81 104 LEU A CA 1
ATOM 837 C C . LEU A 1 104 ? -0.140 -10.061 16.614 1.00 89.81 104 LEU A C 1
ATOM 839 O O . LEU A 1 104 ? 0.958 -9.963 17.167 1.00 89.81 104 LEU A O 1
ATOM 843 N N . SER A 1 105 ? -1.263 -10.328 17.295 1.00 90.31 105 SER A N 1
ATOM 844 C CA . SER A 1 105 ? -1.268 -10.577 18.744 1.00 90.31 105 SER A CA 1
ATOM 845 C C . SER A 1 105 ? -0.455 -11.816 19.107 1.00 90.31 105 SER A C 1
ATOM 847 O O . SER A 1 105 ? 0.238 -11.817 20.121 1.00 90.31 105 SER A O 1
ATOM 849 N N . VAL A 1 106 ? -0.417 -12.807 18.211 1.00 90.12 106 VAL A N 1
ATOM 850 C CA . VAL A 1 106 ? 0.428 -14.007 18.323 1.00 90.12 106 VAL A CA 1
ATOM 851 C C . VAL A 1 106 ? 1.923 -13.656 18.378 1.00 90.12 106 VAL A C 1
ATOM 853 O O . VAL A 1 106 ? 2.706 -14.379 18.984 1.00 90.12 106 VAL A O 1
ATOM 856 N N . ALA A 1 107 ? 2.324 -12.527 17.787 1.00 88.81 107 ALA A N 1
ATOM 857 C CA . ALA A 1 107 ? 3.693 -12.012 17.809 1.00 88.81 107 ALA A CA 1
ATOM 858 C C . ALA A 1 107 ? 3.916 -10.924 18.882 1.00 88.81 107 ALA A C 1
ATOM 860 O O . ALA A 1 107 ? 4.933 -10.234 18.851 1.00 88.81 107 ALA A O 1
ATOM 861 N N . GLY A 1 108 ? 2.969 -10.735 19.810 1.00 91.38 108 GLY A N 1
ATOM 862 C CA . GLY A 1 108 ? 3.057 -9.745 20.887 1.00 91.38 108 GLY A CA 1
ATOM 863 C C . GLY A 1 108 ? 2.665 -8.317 20.493 1.00 91.38 108 GLY A C 1
ATOM 864 O O . GLY A 1 108 ? 2.809 -7.403 21.303 1.00 91.38 108 GLY A O 1
ATOM 865 N N . PHE A 1 109 ? 2.146 -8.094 19.280 1.00 87.38 109 PHE A N 1
ATOM 866 C CA . PHE A 1 109 ? 1.652 -6.779 18.863 1.00 87.38 109 PHE A CA 1
ATOM 867 C C . PHE A 1 109 ? 0.129 -6.693 19.037 1.00 87.38 109 PHE A C 1
ATOM 869 O O . PHE A 1 109 ? -0.583 -7.531 18.488 1.00 87.38 109 PHE A O 1
ATOM 876 N N . PRO A 1 110 ? -0.423 -5.668 19.712 1.00 89.25 110 PRO A N 1
ATOM 877 C CA . PRO A 1 110 ? -1.859 -5.564 19.994 1.00 89.25 110 PRO A CA 1
ATOM 878 C C . PRO A 1 110 ? -2.662 -5.073 18.773 1.00 89.25 110 PRO A C 1
ATOM 880 O O . PRO A 1 110 ? -3.344 -4.047 18.817 1.00 89.25 110 PRO A O 1
ATOM 883 N N . MET A 1 111 ? -2.546 -5.767 17.639 1.00 87.56 111 MET A N 1
ATOM 884 C CA . MET A 1 111 ? -3.159 -5.353 16.381 1.00 87.56 111 MET A CA 1
ATOM 885 C C . MET A 1 111 ? -3.526 -6.522 15.467 1.00 87.56 111 MET A C 1
ATOM 887 O O . MET A 1 111 ? -2.826 -7.531 15.380 1.00 87.56 111 MET A O 1
ATOM 891 N N . HIS A 1 112 ? -4.594 -6.312 14.702 1.00 91.06 112 HIS A N 1
ATOM 892 C CA . HIS A 1 112 ? -4.994 -7.168 13.588 1.00 91.06 112 HIS A CA 1
ATOM 893 C C . HIS A 1 112 ? -4.854 -6.385 12.285 1.00 91.06 112 HIS A C 1
ATOM 895 O O . HIS A 1 112 ? -5.052 -5.169 12.270 1.00 91.06 112 HIS A O 1
ATOM 901 N N . ALA A 1 113 ? -4.527 -7.052 11.182 1.00 91.19 113 ALA A N 1
ATOM 902 C CA . ALA A 1 113 ? -4.275 -6.396 9.908 1.00 91.19 113 ALA A CA 1
ATOM 903 C C . ALA A 1 113 ? -4.912 -7.109 8.710 1.00 91.19 113 ALA A C 1
ATOM 905 O O . ALA A 1 113 ? -5.222 -8.297 8.737 1.00 91.19 113 ALA A O 1
ATOM 906 N N . THR A 1 114 ? -5.067 -6.356 7.624 1.00 92.88 114 THR A N 1
ATOM 907 C CA . THR A 1 114 ? -5.458 -6.825 6.286 1.00 92.88 114 THR A CA 1
ATOM 908 C C . THR A 1 114 ? -4.602 -6.105 5.245 1.00 92.88 114 THR A C 1
ATOM 910 O O . THR A 1 114 ? -4.086 -5.014 5.501 1.00 92.88 114 THR A O 1
ATOM 913 N N . ALA A 1 115 ? -4.458 -6.684 4.053 1.00 91.12 115 ALA A N 1
ATOM 914 C CA . ALA A 1 115 ? -3.846 -6.000 2.917 1.00 91.12 115 ALA A CA 1
ATOM 915 C C . ALA A 1 115 ? -4.924 -5.488 1.955 1.00 91.12 115 ALA A C 1
ATOM 917 O O . ALA A 1 115 ? -5.810 -6.242 1.561 1.00 91.12 115 ALA A O 1
ATOM 918 N N . PHE A 1 116 ? -4.842 -4.224 1.548 1.00 91.38 116 PHE A N 1
ATOM 919 C CA . PHE A 1 116 ? -5.653 -3.677 0.463 1.00 91.38 116 PHE A CA 1
ATOM 920 C C . PHE A 1 116 ? -4.931 -3.869 -0.868 1.00 91.38 116 PHE A C 1
ATOM 922 O O . PHE A 1 116 ? -3.847 -3.321 -1.059 1.00 91.38 116 PHE A O 1
ATOM 929 N N . ARG A 1 117 ? -5.512 -4.652 -1.786 1.00 88.12 117 ARG A N 1
ATOM 930 C CA . ARG A 1 117 ? -4.966 -4.907 -3.133 1.00 88.12 117 ARG A CA 1
ATOM 931 C C . ARG A 1 117 ? -6.065 -5.303 -4.134 1.00 88.12 117 ARG A C 1
ATOM 933 O O . ARG A 1 117 ? -7.156 -5.685 -3.706 1.00 88.12 117 ARG A O 1
ATOM 940 N N . PRO A 1 118 ? -5.824 -5.251 -5.453 1.00 87.88 118 PRO A N 1
ATOM 941 C CA . PRO A 1 118 ? -6.786 -5.754 -6.434 1.00 87.88 118 PRO A CA 1
ATOM 942 C C . PRO A 1 118 ? -6.993 -7.256 -6.346 1.00 87.88 118 PRO A C 1
ATOM 944 O O . PRO A 1 118 ? -6.109 -8.005 -5.931 1.00 87.88 118 PRO A O 1
ATOM 947 N N . ARG A 1 119 ? -8.164 -7.693 -6.814 1.00 78.19 119 ARG A N 1
ATOM 948 C CA . ARG A 1 119 ? -8.553 -9.109 -6.866 1.00 78.19 119 ARG A CA 1
ATOM 949 C C . ARG A 1 119 ? -8.148 -9.823 -8.158 1.00 78.19 119 ARG A C 1
ATOM 951 O O . ARG A 1 119 ? -7.910 -11.024 -8.119 1.00 78.19 119 ARG A O 1
ATOM 958 N N . LYS A 1 120 ? -8.094 -9.120 -9.294 1.00 69.19 120 LYS A N 1
ATOM 959 C CA . LYS A 1 120 ? -7.731 -9.677 -10.607 1.00 69.19 120 LYS A CA 1
ATOM 960 C C . LYS A 1 120 ? -6.685 -8.789 -11.274 1.00 69.19 120 LYS A C 1
ATOM 962 O O . LYS A 1 120 ? -6.868 -7.580 -11.308 1.00 69.19 120 LYS A O 1
ATOM 967 N N . GLY A 1 121 ? -5.659 -9.412 -11.853 1.00 52.09 121 GLY A N 1
ATOM 968 C CA . GLY A 1 121 ? -4.742 -8.762 -12.787 1.00 52.09 121 GLY A CA 1
ATOM 969 C C . GLY A 1 121 ? -3.609 -7.947 -12.155 1.00 52.09 121 GLY A C 1
ATOM 970 O O . GLY A 1 121 ? -3.834 -6.974 -11.448 1.00 52.09 121 GLY A O 1
ATOM 971 N N . ARG A 1 122 ? -2.397 -8.341 -12.560 1.00 45.62 122 ARG A N 1
ATOM 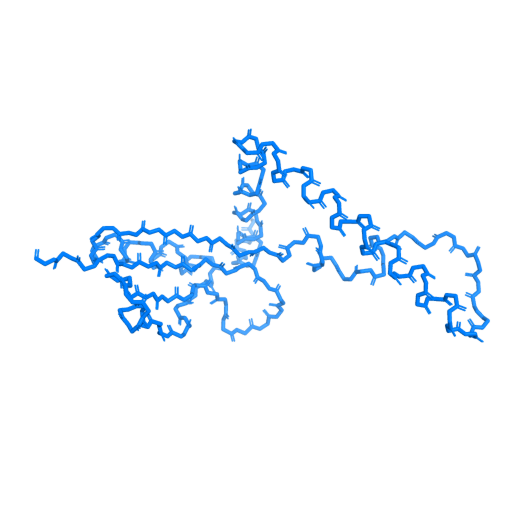972 C CA . ARG A 1 122 ? -1.114 -7.623 -12.560 1.00 45.62 122 ARG A CA 1
ATOM 973 C C . ARG A 1 122 ? -0.515 -7.184 -11.200 1.00 45.62 122 ARG A C 1
ATOM 975 O O . ARG A 1 122 ? -1.227 -6.877 -10.250 1.00 45.62 122 ARG A O 1
ATOM 982 N N . PRO A 1 123 ? 0.826 -7.188 -11.115 1.00 44.47 123 PRO A N 1
ATOM 983 C CA . PRO A 1 123 ? 1.589 -7.000 -9.881 1.00 44.47 123 PRO A CA 1
ATOM 984 C C . PRO A 1 123 ? 1.458 -5.577 -9.355 1.00 44.47 123 PRO A C 1
ATOM 986 O O . PRO A 1 123 ? 1.407 -4.650 -10.167 1.00 44.47 123 PRO A O 1
ATOM 989 N N . TRP A 1 124 ? 1.365 -5.394 -8.033 1.00 49.75 124 TRP A N 1
ATOM 990 C CA . TRP A 1 124 ? 0.902 -4.110 -7.527 1.00 49.75 124 TRP A CA 1
ATOM 991 C C . TRP A 1 124 ? 1.158 -3.778 -6.058 1.00 49.75 124 TRP A C 1
ATOM 993 O O . TRP A 1 124 ? 1.286 -4.655 -5.209 1.00 49.75 124 TRP A O 1
ATOM 1003 N N . ILE A 1 125 ? 1.100 -2.470 -5.784 1.00 45.03 125 ILE A N 1
ATOM 1004 C CA . ILE A 1 125 ? 1.251 -1.843 -4.474 1.00 45.03 125 ILE A CA 1
ATOM 1005 C C . ILE A 1 125 ? 0.083 -2.154 -3.544 1.00 45.03 125 ILE A C 1
ATOM 1007 O O . ILE A 1 125 ? -1.070 -1.809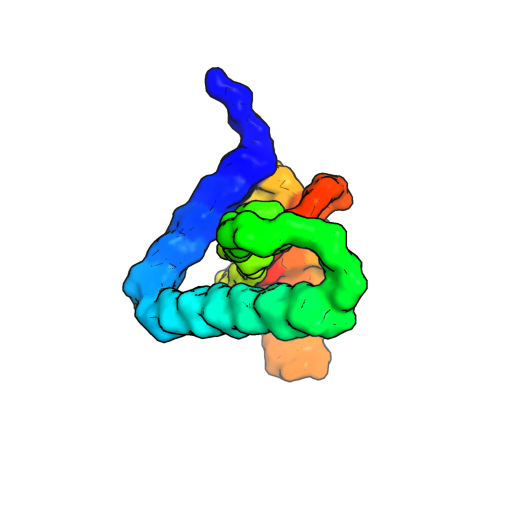 -3.799 1.00 45.03 125 ILE A O 1
ATOM 1011 N N . GLY A 1 126 ? 0.394 -2.822 -2.444 1.00 47.59 126 GLY A N 1
ATOM 1012 C CA . GLY A 1 126 ? -0.559 -3.167 -1.396 1.00 47.59 126 GLY A CA 1
ATOM 1013 C C . GLY A 1 126 ? -0.301 -2.334 -0.155 1.00 47.59 126 GLY A C 1
ATOM 1014 O O . GLY A 1 126 ? 0.845 -2.232 0.274 1.00 47.59 126 GLY A O 1
ATOM 1015 N N . ILE A 1 127 ? -1.353 -1.770 0.429 1.00 51.38 127 ILE A N 1
ATOM 1016 C CA . ILE A 1 127 ? -1.255 -1.113 1.732 1.00 51.38 127 ILE A CA 1
ATOM 1017 C C . ILE A 1 127 ? -1.710 -2.105 2.793 1.00 51.38 127 ILE A C 1
ATOM 1019 O O . ILE A 1 127 ? -2.850 -2.571 2.772 1.00 51.38 127 ILE A O 1
ATOM 1023 N N . ARG A 1 128 ? -0.804 -2.456 3.705 1.00 51.84 128 ARG A N 1
ATOM 1024 C CA . ARG A 1 128 ? -1.141 -3.208 4.914 1.00 51.84 128 ARG A CA 1
ATOM 1025 C C . ARG A 1 128 ? -1.698 -2.224 5.928 1.00 51.84 128 ARG A C 1
ATOM 1027 O O . ARG A 1 128 ? -0.980 -1.334 6.374 1.00 51.84 128 ARG A O 1
ATOM 1034 N N . SER A 1 129 ? -2.969 -2.366 6.270 1.00 51.03 129 SER A N 1
ATOM 1035 C CA . SER A 1 129 ? -3.584 -1.592 7.344 1.00 51.03 129 SER A CA 1
ATOM 1036 C C . SER A 1 129 ? -3.728 -2.480 8.567 1.00 51.03 129 SER A C 1
ATOM 1038 O O . SER A 1 129 ? -4.355 -3.540 8.473 1.00 51.03 129 SER A O 1
ATOM 1040 N N . GLY A 1 130 ? -3.180 -2.049 9.697 1.00 45.69 130 GLY A N 1
ATOM 1041 C CA . GLY A 1 130 ? -3.456 -2.655 10.994 1.00 45.69 130 GLY A CA 1
ATOM 1042 C C . GLY A 1 130 ? -4.381 -1.779 11.829 1.00 45.69 130 GLY A C 1
ATOM 1043 O O . GLY A 1 130 ? -4.165 -0.573 11.891 1.00 45.69 130 GLY A O 1
ATOM 1044 N N . CYS A 1 131 ? -5.392 -2.370 12.460 1.00 44.69 131 CYS A N 1
ATOM 1045 C CA . CYS A 1 131 ? -6.202 -1.710 13.479 1.00 44.69 131 CYS A CA 1
ATOM 1046 C C . CYS A 1 131 ? -5.630 -2.070 14.852 1.00 44.69 131 CYS A C 1
ATOM 1048 O O . CYS A 1 131 ? -5.471 -3.256 15.162 1.00 44.69 131 CYS A O 1
ATOM 1050 N N . LEU A 1 132 ? -5.311 -1.058 15.655 1.00 46.19 132 LEU A N 1
ATOM 1051 C CA . LEU A 1 132 ? -4.981 -1.245 17.064 1.00 46.19 132 LEU A CA 1
ATOM 1052 C C . LEU A 1 132 ? -6.235 -1.709 17.813 1.00 46.19 132 LEU A C 1
ATOM 1054 O O . LEU A 1 132 ? -7.336 -1.210 17.570 1.00 46.19 132 LEU A O 1
ATOM 1058 N N . ARG A 1 133 ? -6.077 -2.685 18.710 1.00 43.75 133 ARG A N 1
ATOM 1059 C CA . ARG A 1 133 ? -7.100 -2.981 19.715 1.00 43.75 133 ARG A CA 1
ATOM 1060 C C . ARG A 1 133 ? -7.042 -1.868 20.761 1.00 43.75 133 ARG A C 1
ATOM 1062 O O . ARG A 1 133 ? -6.001 -1.680 21.385 1.00 43.75 133 ARG A O 1
ATOM 1069 N N . HIS A 1 134 ? -8.149 -1.162 20.966 1.00 42.09 134 HIS A N 1
ATOM 1070 C CA . HIS A 1 134 ? -8.392 -0.524 22.254 1.00 42.09 134 HIS A CA 1
ATOM 1071 C C . HIS A 1 134 ? -8.759 -1.645 23.235 1.00 42.09 134 HIS A C 1
ATOM 1073 O O . HIS A 1 134 ? -9.712 -2.386 22.980 1.00 42.09 134 HIS A O 1
ATOM 1079 N N . TYR A 1 135 ? -7.940 -1.823 24.273 1.00 43.00 135 TYR A N 1
ATOM 1080 C CA . TYR A 1 135 ? -8.385 -2.469 25.508 1.00 43.00 135 TYR A CA 1
ATOM 1081 C C . TYR A 1 135 ? -9.285 -1.501 26.271 1.00 43.00 135 TYR A C 1
ATOM 1083 O O . TYR A 1 135 ? -8.994 -0.282 26.212 1.00 43.00 135 TYR A O 1
#

Secondary structure (DSSP, 8-state):
----HHHHHHHHHHHHHHHHHHH-HHHHHHHHHHHHHHHHHHHHHHHH-----------HHHHS-TTTTT--EEEEEESSHHHHHHHHHHHHHTT-EEEEEEE-GGGT-SEEEEEEE-SSSS---EEEEEEEPP-

Organism: Aspergillus cristatus (NCBI:txid573508)

InterPro domains:
  IPR009770 2-oxoadipate dioxygenase/decarboxylase [PF07063] (12-120)
  IPR009770 2-oxoadipate dioxygenase/decarboxylase [SM01150] (9-135)

pLDDT: mean 75.58, std 18.9, range [42.09, 96.44]

Sequence (135 aa):
MSFNQDTLRARFCHALSEMYKTEVPLYGKLVDLVYEADATALKTQKAHCKDNYNHNHIDPDSILPSRNRVERHGAIRLGTPHELCTIRRMFAVMGMYTVGYYDLSVAGFPMHATAFRPRKGRPWIGIRSGCLRHY

Radius of gyration: 19.02 Å; Cα contacts (8 Å, |Δi|>4): 142; chains: 1; bounding box: 41×31×57 Å

Nearest PDB structures (foldseek):
  2rjb-assembly4_D  TM=8.973E-01  e=7.800E-11  Shigella flexneri
  2rjb-assembly3_C  TM=9.353E-01  e=1.082E-09  Shigella flexneri
  2rjb-assembly1_A  TM=8.497E-01  e=4.914E-10  Shigella flexneri
  2rjb-assembly2_B  TM=8.271E-01  e=6.393E-10  Shigella flexneri
  6w1g-assembly1_A  TM=8.144E-01  e=5.239E-09  Pseudomonas putida

Mean predicted aligned error: 10.53 Å

Solvent-accessible surface area (backbone atoms only — not comparable to full-atom values): 7887 Å² total; per-residue (Å²): 134,87,86,46,33,68,60,53,36,52,50,54,51,50,53,52,50,54,52,47,32,70,78,35,58,67,55,44,55,50,55,52,50,52,49,54,50,54,52,47,50,54,52,54,52,50,72,68,52,88,69,94,69,76,98,62,91,74,54,62,79,76,72,45,59,75,54,79,86,58,63,47,70,52,77,50,79,34,75,43,72,64,55,49,56,49,50,50,54,58,35,45,68,36,51,22,38,83,49,73,79,43,73,36,50,87,76,77,38,70,32,41,32,33,30,34,33,61,91,72,82,80,89,68,56,29,39,36,42,29,39,43,64,81,128